Protein AF-A0A812JD32-F1 (afdb_monomer)

Structure (mmCIF, N/CA/C/O backbone):
data_AF-A0A812JD32-F1
#
_entry.id   AF-A0A812JD32-F1
#
loop_
_atom_site.group_PDB
_atom_site.id
_atom_site.type_symbol
_atom_site.label_atom_id
_atom_site.label_alt_id
_atom_site.label_comp_id
_atom_site.label_asym_id
_atom_site.label_entity_id
_atom_site.label_seq_id
_atom_site.pdbx_PDB_ins_code
_atom_site.Cartn_x
_atom_site.Cartn_y
_atom_site.Cartn_z
_atom_site.occupancy
_atom_site.B_iso_or_equiv
_atom_site.auth_seq_id
_atom_site.auth_comp_id
_atom_site.auth_asym_id
_atom_site.auth_atom_id
_atom_site.pdbx_PDB_model_num
ATOM 1 N N . MET A 1 1 ? -1.113 -62.303 -0.355 1.00 45.09 1 MET A N 1
ATOM 2 C CA . MET A 1 1 ? -0.581 -61.699 -1.594 1.00 45.09 1 MET A CA 1
ATOM 3 C C . MET A 1 1 ? 0.915 -61.955 -1.617 1.00 45.09 1 MET A C 1
ATOM 5 O O . MET A 1 1 ? 1.569 -61.686 -0.620 1.00 45.09 1 MET A O 1
ATOM 9 N N . LYS A 1 2 ? 1.400 -62.611 -2.673 1.00 38.44 2 LYS A N 1
ATOM 10 C CA . LYS A 1 2 ? 2.796 -63.030 -2.861 1.00 38.44 2 LYS A CA 1
ATOM 11 C C . LYS A 1 2 ? 3.557 -61.866 -3.503 1.00 38.44 2 LYS A C 1
ATOM 13 O O . LYS A 1 2 ? 3.013 -61.242 -4.405 1.00 38.44 2 LYS A O 1
ATOM 18 N N . ILE A 1 3 ? 4.746 -61.556 -2.997 1.00 60.44 3 ILE A N 1
ATOM 19 C CA . ILE A 1 3 ? 5.607 -60.470 -3.483 1.00 60.44 3 ILE A CA 1
ATOM 20 C C . ILE A 1 3 ? 6.798 -61.129 -4.177 1.00 60.44 3 ILE A C 1
ATOM 22 O O . ILE A 1 3 ? 7.535 -61.881 -3.539 1.00 60.44 3 ILE A O 1
ATOM 26 N N . ASP A 1 4 ? 6.922 -60.905 -5.482 1.00 68.31 4 ASP A N 1
ATOM 27 C CA . ASP A 1 4 ? 7.971 -61.479 -6.324 1.00 68.31 4 ASP A CA 1
ATOM 28 C C . ASP A 1 4 ? 9.334 -60.797 -6.085 1.00 68.31 4 ASP A C 1
ATOM 30 O O . ASP A 1 4 ? 9.389 -59.575 -5.912 1.00 68.31 4 ASP A O 1
ATOM 34 N N . PRO A 1 5 ? 10.453 -61.548 -6.092 1.00 65.50 5 PRO A N 1
ATOM 35 C CA . PRO A 1 5 ? 11.787 -60.982 -5.946 1.00 65.50 5 PRO A CA 1
ATOM 36 C C . PRO A 1 5 ? 12.319 -60.418 -7.274 1.00 65.50 5 PRO A C 1
ATOM 38 O O . PRO A 1 5 ? 12.155 -61.004 -8.344 1.00 65.50 5 PRO A O 1
ATOM 41 N N . LEU A 1 6 ? 13.013 -59.280 -7.182 1.00 59.91 6 LEU A N 1
ATOM 42 C CA . LEU A 1 6 ? 13.712 -58.598 -8.275 1.00 59.91 6 LEU A CA 1
ATOM 43 C C . LEU A 1 6 ? 14.675 -59.547 -9.010 1.00 59.91 6 LEU A C 1
ATOM 45 O O . LEU A 1 6 ? 15.732 -59.917 -8.498 1.00 59.91 6 LEU A O 1
ATOM 49 N N . SER A 1 7 ? 14.307 -59.915 -10.237 1.00 50.97 7 SER A N 1
ATOM 50 C CA . SER A 1 7 ? 15.071 -60.802 -11.111 1.00 50.97 7 SER A CA 1
ATOM 51 C C . SER A 1 7 ? 15.941 -60.018 -12.102 1.00 50.97 7 SER A C 1
ATOM 53 O O . SER A 1 7 ? 15.446 -59.475 -13.084 1.00 50.97 7 SER A O 1
ATOM 55 N N . GLY A 1 8 ? 17.257 -60.066 -11.872 1.00 53.22 8 GLY A N 1
ATOM 56 C CA . GLY A 1 8 ? 18.257 -60.364 -12.904 1.00 53.22 8 GLY A CA 1
ATOM 57 C C . GLY A 1 8 ? 18.657 -59.262 -13.890 1.00 53.22 8 GLY A C 1
ATOM 58 O O . GLY A 1 8 ? 18.165 -59.210 -15.015 1.00 53.22 8 GLY A O 1
ATOM 59 N N . LEU A 1 9 ? 19.699 -58.498 -13.546 1.00 50.41 9 LEU A N 1
ATOM 60 C CA . LEU A 1 9 ? 20.530 -57.787 -14.524 1.00 50.41 9 LEU A CA 1
ATOM 61 C C . LEU A 1 9 ? 21.349 -58.814 -15.325 1.00 50.41 9 LEU A C 1
ATOM 63 O O . LEU A 1 9 ? 22.367 -59.324 -14.857 1.00 50.41 9 LEU A O 1
ATOM 67 N N . ARG A 1 10 ? 20.908 -59.138 -16.545 1.00 48.22 10 ARG A N 1
ATOM 68 C CA . ARG A 1 10 ? 21.721 -59.886 -17.514 1.00 48.22 10 ARG A CA 1
ATOM 69 C C . ARG A 1 10 ? 22.755 -58.953 -18.142 1.00 48.22 10 ARG A C 1
ATOM 71 O O . ARG A 1 10 ? 22.430 -58.146 -19.008 1.00 48.22 10 ARG A O 1
ATOM 78 N N . ALA A 1 11 ? 24.010 -59.110 -17.733 1.00 55.03 11 ALA A N 1
ATOM 79 C CA . ALA A 1 11 ? 25.159 -58.559 -18.435 1.00 55.03 11 ALA A CA 1
ATOM 80 C C . ALA A 1 11 ? 25.320 -59.266 -19.793 1.00 55.03 11 ALA A C 1
ATOM 82 O O . ALA A 1 11 ? 25.553 -60.473 -19.849 1.00 55.03 11 ALA A O 1
ATOM 83 N N . GLN A 1 12 ? 25.188 -58.520 -20.890 1.00 59.81 12 GLN A N 1
ATOM 84 C CA . GLN A 1 12 ? 25.577 -59.000 -22.212 1.00 59.81 12 GLN A CA 1
ATOM 85 C C . GLN A 1 12 ? 27.062 -58.714 -22.436 1.00 59.81 12 GLN A C 1
ATOM 87 O O . GLN A 1 12 ? 27.524 -57.575 -22.398 1.00 59.81 12 GLN A O 1
ATOM 92 N N . THR A 1 13 ? 27.815 -59.782 -22.663 1.00 56.25 13 THR A N 1
ATOM 93 C CA . THR A 1 13 ? 29.226 -59.766 -23.038 1.00 56.25 13 THR A CA 1
ATOM 94 C C . THR A 1 13 ? 29.391 -59.224 -24.458 1.00 56.25 13 THR A C 1
ATOM 96 O O . THR A 1 13 ? 29.105 -59.932 -25.426 1.00 56.25 13 THR A O 1
ATOM 99 N N . VAL A 1 14 ? 29.900 -58.000 -24.604 1.00 58.62 14 VAL A N 1
ATOM 100 C CA . VAL A 1 14 ? 30.394 -57.497 -25.894 1.00 58.62 14 VAL A CA 1
ATOM 101 C C . VAL A 1 14 ? 31.904 -57.719 -25.962 1.00 58.62 14 VAL A C 1
ATOM 103 O O . VAL A 1 14 ? 32.656 -57.376 -25.050 1.00 58.62 14 VAL A O 1
ATOM 106 N N . ARG A 1 15 ? 32.322 -58.379 -27.043 1.00 59.03 15 ARG A N 1
ATOM 107 C CA . ARG A 1 15 ? 33.684 -58.853 -27.306 1.00 59.03 15 ARG A CA 1
ATOM 108 C C . ARG A 1 15 ? 34.696 -57.703 -27.310 1.00 59.03 15 ARG A C 1
ATOM 110 O O . ARG A 1 15 ? 34.482 -56.664 -27.927 1.00 59.03 15 ARG A O 1
ATOM 117 N N . ARG A 1 16 ? 35.833 -57.940 -26.657 1.00 49.47 16 ARG A N 1
ATOM 118 C CA . ARG A 1 16 ? 37.012 -57.067 -26.636 1.00 49.47 16 ARG A CA 1
ATOM 119 C C . ARG A 1 16 ? 37.642 -57.031 -28.035 1.00 49.47 16 ARG A C 1
ATOM 121 O O . ARG A 1 16 ? 38.170 -58.042 -28.483 1.00 49.47 16 ARG A O 1
ATOM 128 N N . LYS A 1 17 ? 37.592 -55.878 -28.710 1.00 51.25 17 LYS A N 1
ATOM 129 C CA . LYS A 1 17 ? 38.394 -55.604 -29.912 1.00 51.25 17 LYS A CA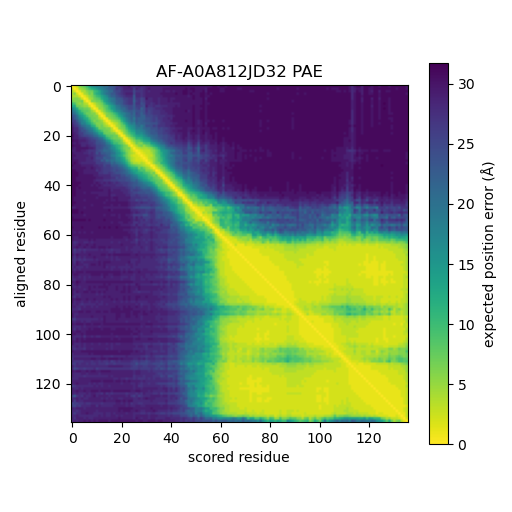 1
ATOM 130 C C . LYS A 1 17 ? 39.814 -55.247 -29.470 1.00 51.25 17 LYS A C 1
ATOM 132 O O . LYS A 1 17 ? 40.000 -54.378 -28.619 1.00 51.25 17 LYS A O 1
ATOM 137 N N . GLU A 1 18 ? 40.783 -55.977 -30.002 1.00 45.78 18 GLU A N 1
ATOM 138 C CA . GLU A 1 18 ? 42.211 -55.808 -29.746 1.00 45.78 18 GLU A CA 1
ATOM 139 C C . GLU A 1 18 ? 42.668 -54.384 -30.087 1.00 45.78 18 GLU A C 1
ATOM 141 O O . GLU A 1 18 ? 42.324 -53.830 -31.132 1.00 45.78 18 GLU A O 1
ATOM 146 N N . ARG A 1 19 ? 43.443 -53.782 -29.177 1.00 44.19 19 ARG A N 1
ATOM 147 C CA . ARG A 1 19 ? 44.207 -52.564 -29.451 1.00 44.19 19 ARG A CA 1
ATOM 148 C C . ARG A 1 19 ? 45.488 -52.978 -30.159 1.00 44.19 19 ARG A C 1
ATOM 150 O O . ARG A 1 19 ? 46.416 -53.450 -29.508 1.00 44.19 19 ARG A O 1
ATOM 157 N N . SER A 1 20 ? 45.543 -52.767 -31.467 1.00 45.62 20 SER A N 1
ATOM 158 C CA . SER A 1 20 ? 46.808 -52.647 -32.182 1.00 45.62 20 SER A CA 1
ATOM 159 C C . SER A 1 20 ? 47.346 -51.223 -32.023 1.00 45.62 20 SER A C 1
ATOM 161 O O . SER A 1 20 ? 46.612 -50.241 -32.119 1.00 45.62 20 SER A O 1
ATOM 163 N N . SER A 1 21 ? 48.640 -51.152 -31.738 1.00 47.09 21 SER A N 1
ATOM 164 C CA . SER A 1 21 ? 49.487 -49.972 -31.585 1.00 47.09 21 SER A CA 1
ATOM 165 C C . SER A 1 21 ? 49.305 -48.906 -32.671 1.00 47.09 21 SER A C 1
ATOM 167 O O . SER A 1 21 ? 49.273 -49.235 -33.854 1.00 47.09 21 SER A O 1
ATOM 169 N N . GLY A 1 22 ? 49.313 -47.629 -32.279 1.00 47.41 22 GLY A N 1
ATOM 170 C CA . GLY A 1 22 ? 49.412 -46.512 -33.223 1.00 47.41 22 GLY A CA 1
ATOM 171 C C . GLY A 1 22 ? 48.955 -45.189 -32.621 1.00 47.41 22 GLY A C 1
ATOM 172 O O . GLY A 1 22 ? 47.893 -44.681 -32.968 1.00 47.41 22 GLY A O 1
ATOM 173 N N . GLY A 1 23 ? 49.729 -44.641 -31.683 1.00 55.59 23 GLY A N 1
ATOM 174 C CA . GLY A 1 23 ? 49.540 -43.262 -31.235 1.00 55.59 23 GLY A CA 1
ATOM 175 C C . GLY A 1 23 ? 49.859 -42.287 -32.371 1.00 55.59 23 GLY A C 1
ATOM 176 O O . GLY A 1 23 ? 50.884 -42.436 -33.028 1.00 55.59 23 GLY A O 1
ATOM 177 N N . GLY A 1 24 ? 48.983 -41.300 -32.592 1.00 57.50 24 GLY A N 1
ATOM 178 C CA . GLY A 1 24 ? 49.313 -40.096 -33.368 1.00 57.50 24 GLY A CA 1
ATOM 179 C C . GLY A 1 24 ? 48.354 -39.659 -34.484 1.00 57.50 24 GLY A C 1
ATOM 180 O O . GLY A 1 24 ? 48.508 -38.539 -34.950 1.00 57.50 24 GLY A O 1
ATOM 181 N N . SER A 1 25 ? 47.358 -40.457 -34.903 1.00 62.06 25 SER A N 1
ATOM 182 C CA . SER A 1 25 ? 46.502 -40.087 -36.062 1.00 62.06 25 SER A CA 1
ATOM 183 C C . SER A 1 25 ? 45.093 -39.591 -35.708 1.00 62.06 25 SER A C 1
ATOM 185 O O . SER A 1 25 ? 44.555 -38.738 -36.403 1.00 62.06 25 SER A O 1
ATOM 187 N N . ALA A 1 26 ? 44.490 -40.052 -34.606 1.00 61.22 26 ALA A N 1
ATOM 188 C CA . ALA A 1 26 ? 43.084 -39.738 -34.301 1.00 61.22 26 ALA A CA 1
ATOM 189 C C . ALA A 1 26 ? 42.840 -38.271 -33.881 1.00 61.22 26 ALA A C 1
ATOM 191 O O . ALA A 1 26 ? 41.748 -37.745 -34.070 1.00 61.22 26 ALA A O 1
ATOM 192 N N . PHE A 1 27 ? 43.856 -37.591 -33.337 1.00 56.75 27 PHE A N 1
ATOM 193 C CA . PHE A 1 27 ? 43.772 -36.162 -33.004 1.00 56.75 27 PHE A CA 1
ATOM 194 C C . PHE A 1 27 ? 43.980 -35.269 -34.241 1.00 56.75 27 PHE A C 1
ATOM 196 O O . PHE A 1 27 ? 43.361 -34.215 -34.354 1.00 56.75 27 PHE A O 1
ATOM 203 N N . ALA A 1 28 ? 44.801 -35.713 -35.201 1.00 63.31 28 ALA A N 1
ATOM 204 C CA . ALA A 1 28 ? 45.040 -34.989 -36.447 1.00 63.31 28 ALA A CA 1
ATOM 205 C C . ALA A 1 28 ? 43.805 -35.004 -37.365 1.00 63.31 28 ALA A C 1
ATOM 207 O O . ALA A 1 28 ? 43.489 -33.978 -37.963 1.00 63.31 28 ALA A O 1
ATOM 208 N N . ASP A 1 29 ? 43.061 -36.114 -37.411 1.00 61.47 29 ASP A N 1
ATOM 209 C CA . ASP A 1 29 ? 41.807 -36.207 -38.174 1.00 61.47 29 ASP A CA 1
ATOM 210 C C . ASP A 1 29 ? 40.679 -35.356 -37.567 1.00 61.47 29 ASP A C 1
ATOM 212 O O . ASP A 1 29 ? 39.908 -34.738 -38.302 1.00 61.47 29 ASP A O 1
ATOM 216 N N . ALA A 1 30 ? 40.630 -35.221 -36.236 1.00 61.25 30 ALA A N 1
ATOM 217 C CA . ALA A 1 30 ? 39.697 -34.310 -35.566 1.00 61.25 30 ALA A CA 1
ATOM 218 C C . ALA A 1 30 ? 40.030 -32.825 -35.818 1.00 61.25 30 ALA A C 1
ATOM 220 O O . ALA A 1 30 ? 39.128 -31.991 -35.850 1.00 61.25 30 ALA A O 1
ATOM 221 N N . LEU A 1 31 ? 41.308 -32.493 -36.046 1.00 58.31 31 LEU A N 1
ATOM 222 C CA . LEU A 1 31 ? 41.743 -31.135 -36.387 1.00 58.31 31 LEU A CA 1
ATOM 223 C C . LEU A 1 31 ? 41.555 -30.820 -37.884 1.00 58.31 31 LEU A C 1
ATOM 225 O O . LEU A 1 31 ? 41.270 -29.679 -38.244 1.00 58.31 31 LEU A O 1
ATOM 229 N N . LYS A 1 32 ? 41.649 -31.830 -38.763 1.00 54.91 32 LYS A N 1
ATOM 230 C CA . LYS A 1 32 ? 41.416 -31.692 -40.213 1.00 54.91 32 LYS A CA 1
ATOM 231 C C . LYS A 1 32 ? 39.938 -31.565 -40.594 1.00 54.91 32 LYS A C 1
ATOM 233 O O . LYS A 1 32 ? 39.647 -30.990 -41.636 1.00 54.91 32 LYS A O 1
ATOM 238 N N . GLY A 1 33 ? 39.016 -32.024 -39.744 1.00 46.91 33 GLY A N 1
ATOM 239 C CA . GLY A 1 33 ? 37.572 -31.806 -39.914 1.00 46.91 33 GLY A CA 1
ATOM 240 C C . GLY A 1 33 ? 37.090 -30.378 -39.607 1.00 46.91 33 GLY A C 1
ATOM 241 O O . GLY A 1 33 ? 35.920 -30.081 -39.825 1.00 46.91 33 GLY A O 1
ATOM 242 N N . GLY A 1 34 ? 37.967 -29.497 -39.107 1.00 49.34 34 GLY A N 1
ATOM 243 C CA . GLY A 1 34 ? 37.639 -28.119 -38.711 1.00 49.34 34 GLY A CA 1
ATOM 244 C C . GLY A 1 34 ? 38.285 -27.020 -39.561 1.00 49.34 34 GLY A C 1
ATOM 245 O O . GLY A 1 34 ? 38.239 -25.856 -39.171 1.00 49.34 34 GLY A O 1
ATOM 246 N N . ALA A 1 35 ? 38.909 -27.359 -40.692 1.00 50.62 35 ALA A N 1
ATOM 247 C CA . ALA A 1 35 ? 39.670 -26.408 -41.506 1.00 50.62 35 ALA A CA 1
ATOM 248 C C . ALA A 1 35 ? 39.284 -26.441 -42.993 1.00 50.62 35 ALA A C 1
ATOM 250 O O . ALA A 1 35 ? 40.138 -26.338 -43.869 1.00 50.62 35 ALA A O 1
ATOM 251 N N . GLU A 1 36 ? 37.989 -26.530 -43.288 1.00 41.72 36 GLU A N 1
ATOM 252 C CA . GLU A 1 36 ? 37.468 -26.042 -44.563 1.00 41.72 36 GLU A CA 1
ATOM 253 C C . GLU A 1 36 ? 37.108 -24.568 -44.362 1.00 41.72 36 GLU A C 1
ATOM 255 O O . GLU A 1 36 ? 36.138 -24.216 -43.690 1.00 41.72 36 GLU A O 1
ATOM 260 N N . ARG A 1 37 ? 37.962 -23.700 -44.914 1.00 51.66 37 ARG A N 1
ATOM 261 C CA . ARG A 1 37 ? 37.690 -22.285 -45.177 1.00 51.66 37 ARG A CA 1
ATOM 262 C C . ARG A 1 37 ? 36.410 -22.183 -46.010 1.00 51.66 37 ARG A C 1
ATOM 264 O O . ARG A 1 37 ? 36.460 -22.067 -47.230 1.00 51.66 37 ARG A O 1
ATOM 271 N N . ALA A 1 38 ? 35.264 -22.180 -45.342 1.00 42.56 38 ALA A N 1
ATOM 272 C CA . ALA A 1 38 ? 34.057 -21.608 -45.894 1.00 42.56 38 ALA A CA 1
ATOM 273 C C . ALA A 1 38 ? 34.281 -20.096 -45.938 1.00 42.56 38 ALA A C 1
ATOM 275 O O . ALA A 1 38 ? 34.399 -19.431 -44.910 1.00 42.56 38 ALA A O 1
ATOM 276 N N . SER A 1 39 ? 34.464 -19.611 -47.163 1.00 42.50 39 SER A N 1
ATOM 277 C CA . SER A 1 39 ? 34.321 -18.230 -47.609 1.00 42.50 39 SER A CA 1
ATOM 278 C C . SER A 1 39 ? 33.733 -17.292 -46.556 1.00 42.50 39 SER A C 1
ATOM 280 O O . SER A 1 39 ? 32.585 -17.464 -46.145 1.00 42.50 39 SER A O 1
ATOM 282 N N . HIS A 1 40 ? 34.482 -16.245 -46.207 1.00 43.69 40 HIS A N 1
ATOM 283 C CA . HIS A 1 40 ? 33.896 -15.020 -45.682 1.00 43.69 40 HIS A CA 1
ATOM 284 C C . HIS A 1 40 ? 32.884 -14.502 -46.709 1.00 43.69 40 HIS A C 1
ATOM 286 O O . HIS A 1 40 ? 33.210 -13.721 -47.599 1.00 43.69 40 HIS A O 1
ATOM 292 N N . THR A 1 41 ? 31.640 -14.955 -46.603 1.00 42.94 41 THR A N 1
ATOM 293 C CA . THR A 1 41 ? 30.510 -14.180 -47.074 1.00 42.94 41 THR A CA 1
ATOM 294 C C . THR A 1 41 ? 30.530 -12.918 -46.232 1.00 42.94 41 THR A C 1
ATOM 296 O O . THR A 1 41 ? 30.376 -12.987 -45.011 1.00 42.94 41 THR A O 1
ATOM 299 N N . ALA A 1 42 ? 30.754 -11.775 -46.874 1.00 52.16 42 ALA A N 1
ATOM 300 C CA . ALA A 1 42 ? 30.344 -10.482 -46.354 1.00 52.16 42 ALA A CA 1
ATOM 301 C C . ALA A 1 42 ? 28.812 -10.512 -46.193 1.00 52.16 42 ALA A C 1
ATOM 303 O O . ALA A 1 42 ? 28.062 -10.031 -47.035 1.00 52.16 42 ALA A O 1
ATOM 304 N N . GLY A 1 43 ? 28.348 -11.206 -45.154 1.00 48.47 43 GLY A N 1
ATOM 305 C CA . GLY A 1 43 ? 26.974 -11.203 -44.694 1.00 48.47 43 GLY A CA 1
ATOM 306 C C . GLY A 1 43 ? 26.770 -9.915 -43.920 1.00 48.47 43 GLY A C 1
ATOM 307 O O . GLY A 1 43 ? 27.578 -9.587 -43.055 1.00 48.47 43 GLY A O 1
ATOM 308 N N . ALA A 1 44 ? 25.738 -9.179 -44.320 1.00 58.56 44 ALA A N 1
ATOM 309 C CA . ALA A 1 44 ? 25.322 -7.868 -43.840 1.00 58.56 44 ALA A CA 1
ATOM 310 C C . ALA A 1 44 ? 25.712 -7.536 -42.381 1.00 58.56 44 ALA A C 1
ATOM 312 O O . ALA A 1 44 ? 25.560 -8.380 -41.492 1.00 58.56 44 ALA A O 1
ATOM 313 N N . PRO A 1 45 ? 26.138 -6.291 -42.092 1.00 51.19 45 PRO A N 1
ATOM 314 C CA . PRO A 1 45 ? 26.356 -5.874 -40.720 1.00 51.19 45 PRO A CA 1
ATOM 315 C C . PRO A 1 45 ? 25.030 -5.943 -39.948 1.00 51.19 45 PRO A C 1
ATOM 317 O O . PRO A 1 45 ? 24.095 -5.198 -40.211 1.00 51.19 45 PRO A O 1
ATOM 320 N N . GLY A 1 46 ? 24.986 -6.851 -38.975 1.00 56.34 46 GLY A N 1
ATOM 321 C CA . GLY A 1 46 ? 24.510 -6.534 -37.635 1.00 56.34 46 GLY A CA 1
ATOM 322 C C . GLY A 1 46 ? 23.009 -6.350 -37.439 1.00 56.34 46 GLY A C 1
ATOM 323 O O . GLY A 1 46 ? 22.589 -5.280 -37.027 1.00 56.34 46 GLY A O 1
ATOM 324 N N . VAL A 1 47 ? 22.226 -7.424 -37.541 1.00 58.69 47 VAL A N 1
ATOM 325 C CA . VAL A 1 47 ? 20.991 -7.524 -36.732 1.00 58.69 47 VAL A CA 1
ATOM 326 C C . VAL A 1 47 ? 21.323 -7.840 -35.264 1.00 58.69 47 VAL A C 1
ATOM 328 O O . VAL A 1 47 ? 20.774 -7.217 -34.366 1.00 58.69 47 VAL A O 1
ATOM 331 N N . GLY A 1 48 ? 22.333 -8.680 -34.996 1.00 57.25 48 GLY A N 1
ATOM 332 C CA . GLY A 1 48 ? 22.780 -8.971 -33.621 1.00 57.25 48 GLY A CA 1
ATOM 333 C C . GLY A 1 48 ? 23.502 -7.814 -32.910 1.00 57.25 48 GLY A C 1
ATOM 334 O O . GLY A 1 48 ? 23.477 -7.738 -31.689 1.00 57.25 48 GLY A O 1
ATOM 335 N N . ALA A 1 49 ? 24.120 -6.888 -33.655 1.00 59.31 49 ALA A N 1
ATOM 336 C CA . ALA A 1 49 ? 24.730 -5.678 -33.085 1.00 59.31 49 ALA A CA 1
ATOM 337 C C . ALA A 1 49 ? 23.693 -4.583 -32.762 1.00 59.31 49 ALA A C 1
ATOM 339 O O . ALA A 1 49 ? 23.960 -3.699 -31.953 1.00 59.31 49 ALA A O 1
ATOM 340 N N . LEU A 1 50 ? 22.512 -4.638 -33.387 1.00 59.62 50 LEU A N 1
ATOM 341 C CA . LEU A 1 50 ? 21.382 -3.772 -33.050 1.00 59.62 50 LEU A CA 1
ATOM 342 C C . LEU A 1 50 ? 20.639 -4.293 -31.816 1.00 59.62 50 LEU A C 1
ATOM 344 O O . LEU A 1 50 ? 20.293 -3.489 -30.957 1.00 59.62 50 LEU A O 1
ATOM 348 N N . ASP A 1 51 ? 20.480 -5.613 -31.668 1.00 61.03 51 ASP A N 1
ATOM 349 C CA . ASP A 1 51 ? 19.904 -6.220 -30.455 1.00 61.03 51 ASP A CA 1
ATOM 350 C C . ASP A 1 51 ? 20.710 -5.870 -29.194 1.00 61.03 51 ASP A C 1
ATOM 352 O O . ASP A 1 51 ? 20.140 -5.540 -28.154 1.00 61.03 51 ASP A O 1
ATOM 356 N N . THR A 1 52 ? 22.045 -5.854 -29.270 1.00 66.00 52 THR A N 1
ATOM 357 C CA . THR A 1 52 ? 22.887 -5.472 -28.124 1.00 66.00 52 THR A CA 1
ATOM 358 C C . THR A 1 52 ? 22.778 -3.985 -27.772 1.00 66.00 52 THR A C 1
ATOM 360 O O . THR A 1 52 ? 22.832 -3.638 -26.591 1.00 66.00 52 THR A O 1
ATOM 363 N N . LEU A 1 53 ? 22.561 -3.102 -28.754 1.00 60.25 53 LEU A N 1
ATOM 364 C CA . LEU A 1 53 ? 22.296 -1.679 -28.509 1.00 60.25 53 LEU A CA 1
ATOM 365 C C . LEU A 1 53 ? 20.871 -1.422 -27.999 1.00 60.25 53 LEU A C 1
ATOM 367 O O . LEU A 1 53 ? 20.690 -0.565 -27.1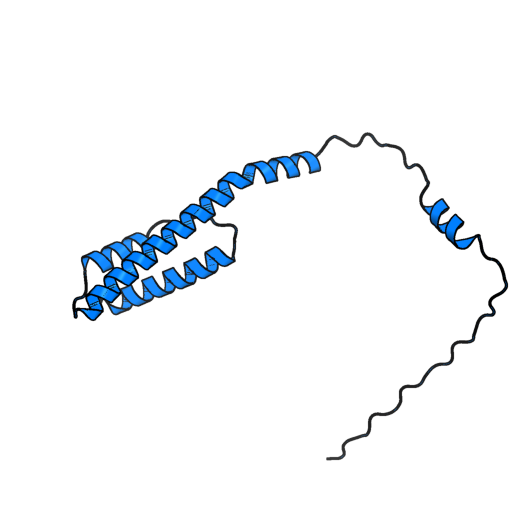34 1.00 60.25 53 LEU A O 1
ATOM 371 N N . LEU A 1 54 ? 19.874 -2.177 -28.466 1.00 60.97 54 LEU A N 1
ATOM 372 C CA . LEU A 1 54 ? 18.497 -2.081 -27.978 1.00 60.97 54 LEU A CA 1
ATOM 373 C C . LEU A 1 54 ? 18.389 -2.565 -26.525 1.00 60.97 54 LEU A C 1
ATOM 375 O O . LEU A 1 54 ? 17.759 -1.908 -25.698 1.00 60.97 54 LEU A O 1
ATOM 379 N N . THR A 1 55 ? 19.102 -3.642 -26.182 1.00 60.81 55 THR A N 1
ATOM 380 C CA . THR A 1 55 ? 19.205 -4.143 -24.800 1.00 60.81 55 THR A CA 1
ATOM 381 C C . THR A 1 55 ? 19.831 -3.095 -23.866 1.00 60.81 55 THR A C 1
ATOM 383 O O . THR A 1 55 ? 19.416 -2.951 -22.717 1.00 60.81 55 THR A O 1
ATOM 386 N N . LEU A 1 56 ? 20.798 -2.306 -24.354 1.00 60.53 56 LEU A N 1
ATOM 387 C CA . LEU A 1 56 ? 21.413 -1.222 -23.579 1.00 60.53 56 LEU A CA 1
ATOM 388 C C . LEU A 1 56 ? 20.463 -0.021 -23.384 1.00 60.53 56 LEU A C 1
ATOM 390 O O . LEU A 1 56 ? 20.511 0.632 -22.342 1.00 60.53 56 LEU A O 1
ATOM 394 N N . GLN A 1 57 ? 19.586 0.266 -24.353 1.00 60.34 57 GLN A N 1
ATOM 395 C CA . GLN A 1 57 ? 18.620 1.373 -24.276 1.00 60.34 57 GLN A CA 1
ATOM 396 C C . GLN A 1 57 ? 17.420 1.092 -23.357 1.00 60.34 57 GLN A C 1
ATOM 398 O O . GLN A 1 57 ? 16.808 2.041 -22.870 1.00 60.34 57 GLN A O 1
ATOM 403 N N . GLN A 1 58 ? 17.102 -0.174 -23.076 1.00 59.72 58 GLN A N 1
ATOM 404 C CA . GLN A 1 58 ? 16.012 -0.554 -22.162 1.00 59.72 58 GLN A CA 1
ATOM 405 C C . GLN A 1 58 ? 16.405 -0.534 -20.673 1.00 59.72 58 GLN A C 1
ATOM 407 O O . GLN A 1 58 ? 15.544 -0.432 -19.800 1.00 59.72 58 GLN A O 1
ATOM 412 N N . ALA A 1 59 ? 17.702 -0.563 -20.357 1.00 60.12 59 ALA A N 1
ATOM 413 C CA . ALA A 1 59 ? 18.204 -0.540 -18.981 1.00 60.12 59 ALA A CA 1
ATOM 414 C C . ALA A 1 59 ? 17.703 0.638 -18.104 1.00 60.12 59 ALA A C 1
ATOM 416 O O . ALA A 1 59 ? 17.334 0.393 -16.950 1.00 60.12 59 ALA A O 1
ATOM 417 N N . PRO A 1 60 ? 17.663 1.906 -18.570 1.00 61.59 60 PRO A N 1
ATOM 418 C CA . PRO A 1 60 ? 17.162 3.009 -17.747 1.00 61.59 60 PRO A CA 1
ATOM 419 C C . PRO A 1 60 ? 15.665 2.895 -17.419 1.00 61.59 60 PRO A C 1
ATOM 421 O O . PRO A 1 60 ? 15.263 3.293 -16.324 1.00 61.59 60 PRO A O 1
ATOM 424 N N . ASP A 1 61 ? 14.853 2.330 -18.315 1.00 69.62 61 ASP A N 1
ATOM 425 C CA . ASP A 1 61 ? 13.407 2.194 -18.098 1.00 69.62 61 ASP A CA 1
ATOM 426 C C . ASP A 1 61 ? 13.091 1.066 -17.104 1.00 69.62 61 ASP A C 1
ATOM 428 O O . ASP A 1 61 ? 12.337 1.265 -16.149 1.00 69.62 61 ASP A O 1
ATOM 432 N N . ALA A 1 62 ? 13.794 -0.066 -17.211 1.00 72.00 62 ALA A N 1
ATOM 433 C CA . ALA A 1 62 ? 13.689 -1.166 -16.251 1.00 72.00 62 ALA A CA 1
ATOM 434 C C . ALA A 1 62 ? 14.064 -0.732 -14.815 1.00 72.00 62 ALA A C 1
ATOM 436 O O . ALA A 1 62 ? 13.393 -1.081 -13.836 1.00 72.00 62 ALA A O 1
ATOM 437 N N . LEU A 1 63 ? 15.113 0.090 -14.664 1.00 81.19 63 LEU A N 1
ATOM 438 C CA . LEU A 1 63 ? 15.495 0.662 -13.367 1.00 81.19 63 LEU A CA 1
ATOM 439 C C . LEU A 1 63 ? 14.438 1.637 -12.829 1.00 81.19 63 LEU A C 1
ATOM 441 O O . LEU A 1 63 ? 14.162 1.644 -11.624 1.00 81.19 63 LEU A O 1
ATOM 445 N N . ALA A 1 64 ? 13.822 2.435 -13.705 1.00 86.06 64 ALA A N 1
ATOM 446 C CA . ALA A 1 64 ? 12.749 3.348 -13.331 1.00 86.06 64 ALA A CA 1
ATOM 447 C C . ALA A 1 64 ? 11.486 2.593 -12.879 1.00 86.06 64 ALA A C 1
ATOM 449 O O . ALA A 1 64 ? 10.889 2.970 -11.867 1.00 86.06 64 ALA A O 1
ATOM 450 N N . GLY A 1 65 ? 11.108 1.513 -13.570 1.00 89.94 65 GLY A N 1
ATOM 451 C CA . GLY A 1 65 ? 9.998 0.631 -13.192 1.00 89.94 65 GLY A CA 1
ATOM 452 C C . GLY A 1 65 ? 10.194 0.031 -11.801 1.00 89.94 65 GLY A C 1
ATOM 453 O O . GLY A 1 65 ? 9.351 0.198 -10.914 1.00 89.94 65 GLY A O 1
ATOM 454 N N . ARG A 1 66 ? 11.377 -0.542 -11.551 1.00 91.44 66 ARG A N 1
ATOM 455 C CA . ARG A 1 66 ? 11.762 -1.079 -10.237 1.00 91.44 66 ARG A CA 1
ATOM 456 C C . ARG A 1 66 ? 11.698 -0.034 -9.122 1.00 91.44 66 ARG A C 1
ATOM 458 O O . ARG A 1 66 ? 11.190 -0.322 -8.038 1.00 91.44 66 ARG A O 1
ATOM 465 N N . ALA A 1 67 ? 12.210 1.173 -9.365 1.00 92.44 67 ALA A N 1
ATOM 466 C CA . ALA A 1 67 ? 12.185 2.247 -8.375 1.00 92.44 67 ALA A CA 1
ATOM 467 C C . ALA A 1 67 ? 10.750 2.693 -8.043 1.00 92.44 67 ALA A C 1
ATOM 469 O O . ALA A 1 67 ? 10.430 2.897 -6.871 1.00 92.44 67 ALA A O 1
ATOM 470 N N . LYS A 1 68 ? 9.876 2.799 -9.055 1.00 94.06 68 LYS A N 1
ATOM 471 C CA . LYS A 1 68 ? 8.454 3.135 -8.876 1.00 94.06 68 LYS A CA 1
ATOM 472 C C . LYS A 1 68 ? 7.707 2.053 -8.096 1.00 94.06 68 LYS A C 1
ATOM 474 O O . LYS A 1 68 ? 6.952 2.384 -7.187 1.00 94.06 68 LYS A O 1
ATOM 479 N N . ALA A 1 69 ? 7.941 0.780 -8.411 1.00 94.94 69 ALA A N 1
ATOM 480 C CA . ALA A 1 69 ? 7.319 -0.341 -7.710 1.00 94.94 69 ALA A CA 1
ATOM 481 C C . ALA A 1 69 ? 7.754 -0.439 -6.252 1.00 94.94 69 ALA A C 1
ATOM 483 O O . ALA A 1 69 ? 6.906 -0.589 -5.376 1.00 94.94 69 ALA A O 1
ATOM 484 N N . ARG A 1 70 ? 9.053 -0.256 -5.977 1.00 95.00 70 ARG A N 1
ATOM 485 C CA . ARG A 1 70 ? 9.551 -0.183 -4.600 1.00 95.00 70 ARG A CA 1
ATOM 486 C C . ARG A 1 70 ? 8.871 0.943 -3.831 1.00 95.00 70 ARG A C 1
ATOM 488 O O . ARG A 1 70 ? 8.336 0.689 -2.761 1.00 95.00 70 ARG A O 1
ATOM 495 N N . LYS A 1 71 ? 8.846 2.154 -4.397 1.00 95.44 71 LYS A N 1
ATOM 496 C CA . LYS A 1 71 ? 8.216 3.311 -3.752 1.00 95.44 71 LYS A CA 1
ATOM 497 C C . LYS A 1 71 ? 6.739 3.051 -3.448 1.00 95.44 71 LYS A C 1
ATOM 499 O O . LYS A 1 71 ? 6.293 3.302 -2.340 1.00 95.44 71 LYS A O 1
ATOM 504 N N . ARG A 1 72 ? 5.994 2.497 -4.407 1.00 96.12 72 ARG A N 1
ATOM 505 C CA . ARG A 1 72 ? 4.588 2.121 -4.207 1.00 96.12 72 ARG A CA 1
ATOM 506 C C . ARG A 1 72 ? 4.421 1.110 -3.068 1.00 96.12 72 ARG A C 1
ATOM 508 O O . ARG A 1 72 ? 3.509 1.257 -2.262 1.00 96.12 72 ARG A O 1
ATOM 515 N N . GLY A 1 73 ? 5.281 0.093 -3.014 1.00 96.69 73 GLY A N 1
ATOM 516 C CA . GLY A 1 73 ? 5.279 -0.893 -1.935 1.00 96.69 73 GLY A CA 1
ATOM 517 C C . GLY A 1 73 ? 5.550 -0.257 -0.570 1.00 96.69 73 GLY A C 1
ATOM 518 O O . GLY A 1 73 ? 4.817 -0.528 0.376 1.00 96.69 73 GLY A O 1
ATOM 519 N N . GLU A 1 74 ? 6.548 0.626 -0.484 1.00 97.62 74 GLU A N 1
ATOM 520 C CA . GLU A 1 74 ? 6.865 1.402 0.725 1.00 97.62 74 GLU A CA 1
ATOM 521 C C . GLU A 1 74 ? 5.675 2.275 1.156 1.00 97.62 74 GLU A C 1
ATOM 523 O O . GLU A 1 74 ? 5.246 2.188 2.302 1.00 97.62 74 GLU A O 1
ATOM 528 N N . ASP A 1 75 ? 5.061 3.019 0.230 1.00 97.19 75 ASP A N 1
ATOM 529 C CA . ASP A 1 75 ? 3.902 3.876 0.513 1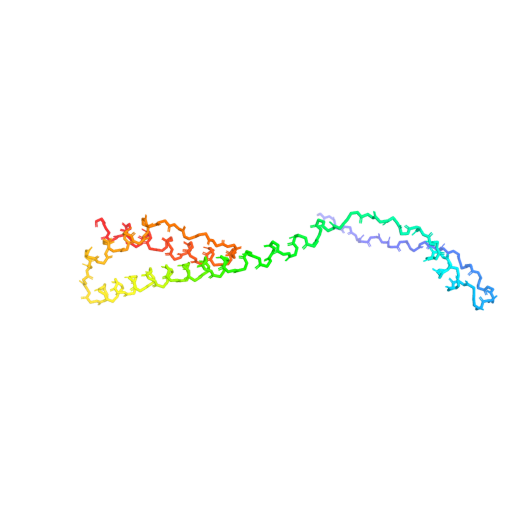.00 97.19 75 ASP A CA 1
ATOM 530 C C . ASP A 1 75 ? 2.701 3.067 1.060 1.00 97.19 75 ASP A C 1
ATOM 532 O O . ASP A 1 75 ? 2.009 3.504 1.985 1.00 97.19 75 ASP A O 1
ATOM 536 N N . LEU A 1 76 ? 2.445 1.872 0.508 1.00 97.44 76 LEU A N 1
ATOM 537 C CA . LEU A 1 76 ? 1.394 0.966 0.993 1.00 97.44 76 LEU A CA 1
ATOM 538 C C . LEU A 1 76 ? 1.709 0.414 2.389 1.00 97.44 76 LEU A C 1
ATOM 540 O O . LEU A 1 76 ? 0.823 0.382 3.247 1.00 97.44 76 LEU A O 1
ATOM 544 N N . LEU A 1 77 ? 2.949 -0.023 2.619 1.00 98.06 77 LEU A N 1
ATOM 545 C CA . LEU A 1 77 ? 3.394 -0.547 3.911 1.00 98.06 77 LEU A CA 1
ATOM 546 C C . LEU A 1 77 ? 3.334 0.526 5.003 1.00 98.06 77 LEU A C 1
ATOM 548 O O . LEU A 1 77 ? 2.823 0.255 6.087 1.00 98.06 77 LEU A O 1
ATOM 552 N N . ASP A 1 78 ? 3.751 1.753 4.697 1.00 97.62 78 ASP A N 1
ATOM 553 C CA . ASP A 1 78 ? 3.709 2.878 5.629 1.00 97.62 78 ASP A CA 1
ATOM 554 C C . ASP A 1 78 ? 2.276 3.214 6.068 1.00 97.62 78 ASP A C 1
ATOM 556 O O . ASP A 1 78 ? 2.017 3.455 7.253 1.00 97.62 78 ASP A O 1
ATOM 560 N N . GLU A 1 79 ? 1.309 3.226 5.144 1.00 96.75 79 GLU A N 1
ATOM 561 C CA . GLU A 1 79 ? -0.096 3.453 5.509 1.00 96.75 79 GLU A CA 1
ATOM 562 C C . GLU A 1 79 ? -0.691 2.275 6.293 1.00 96.75 79 GLU A C 1
ATOM 564 O O . GLU A 1 79 ? -1.461 2.502 7.232 1.00 96.75 79 GLU A O 1
ATOM 569 N N . LEU A 1 80 ? -0.307 1.033 5.978 1.00 97.00 80 LEU A N 1
ATOM 570 C CA . LEU A 1 80 ? -0.691 -0.141 6.768 1.00 97.00 80 LEU A CA 1
ATOM 571 C C . LEU A 1 80 ? -0.141 -0.073 8.197 1.00 97.00 80 LEU A C 1
ATOM 573 O O . LEU A 1 80 ? -0.874 -0.354 9.148 1.00 97.00 80 LEU A O 1
ATOM 577 N N . ASP A 1 81 ? 1.108 0.349 8.375 1.00 97.06 81 ASP A N 1
ATOM 578 C CA . ASP A 1 81 ? 1.717 0.493 9.695 1.00 97.06 81 ASP A CA 1
ATOM 579 C C . ASP A 1 81 ? 1.074 1.626 10.499 1.00 97.06 81 ASP A C 1
ATOM 581 O O . ASP A 1 81 ? 0.763 1.453 11.681 1.00 97.06 81 ASP A O 1
ATOM 585 N N . ARG A 1 82 ? 0.763 2.763 9.866 1.00 95.25 82 ARG A N 1
ATOM 586 C CA . ARG A 1 82 ? -0.012 3.842 10.508 1.00 95.25 82 ARG A CA 1
ATOM 587 C C . ARG A 1 82 ? -1.387 3.359 10.959 1.00 95.25 82 ARG A C 1
ATOM 589 O O . ARG A 1 82 ? -1.821 3.685 12.067 1.00 95.25 82 ARG A O 1
ATOM 596 N N . LEU A 1 83 ? -2.069 2.578 10.121 1.00 94.56 83 LEU A N 1
ATOM 597 C CA . LEU A 1 83 ? -3.364 1.990 10.451 1.00 94.56 83 LEU A CA 1
ATOM 598 C C . LEU A 1 83 ? -3.240 1.018 11.629 1.00 94.56 83 LEU A C 1
ATOM 600 O O . LEU A 1 83 ? -4.016 1.110 12.579 1.00 94.56 83 LEU A O 1
ATOM 604 N N . ARG A 1 84 ? -2.218 0.156 11.617 1.00 94.75 84 ARG A N 1
ATOM 605 C CA . ARG A 1 84 ? -1.905 -0.771 12.709 1.00 94.75 84 ARG A CA 1
ATOM 606 C C . ARG A 1 84 ? -1.655 -0.041 14.026 1.00 94.75 84 ARG A C 1
ATOM 608 O O . ARG A 1 84 ? -2.216 -0.436 15.044 1.00 94.75 84 ARG A O 1
ATOM 615 N N . VAL A 1 85 ? -0.852 1.022 14.026 1.00 96.06 85 VAL A N 1
ATOM 616 C CA . VAL A 1 85 ? -0.605 1.835 15.229 1.00 96.06 85 VAL A CA 1
ATOM 617 C C . VAL A 1 85 ? -1.910 2.439 15.751 1.00 96.06 85 VAL A C 1
ATOM 619 O O . VAL A 1 85 ? -2.171 2.373 16.951 1.00 96.06 85 VAL A O 1
ATOM 622 N N . GLY A 1 86 ? -2.764 2.964 14.867 1.00 93.75 86 GLY A N 1
ATOM 623 C CA . GLY A 1 86 ? -4.092 3.455 15.243 1.00 93.75 86 GLY A CA 1
ATOM 624 C C . GLY A 1 86 ? -4.947 2.377 15.914 1.00 93.75 86 GLY A C 1
ATOM 625 O O . GLY A 1 86 ? -5.501 2.613 16.991 1.00 93.75 86 GLY A O 1
ATOM 626 N N . LEU A 1 87 ? -4.991 1.178 15.327 1.00 93.19 87 LEU A N 1
ATOM 627 C CA . LEU A 1 87 ? -5.737 0.038 15.864 1.00 93.19 87 LEU A CA 1
ATOM 628 C C . LEU A 1 87 ? -5.238 -0.377 17.249 1.00 93.19 87 LEU A C 1
ATOM 630 O O . LEU A 1 87 ? -6.048 -0.626 18.138 1.00 93.19 87 LEU A O 1
ATOM 634 N N . LEU A 1 88 ? -3.920 -0.389 17.462 1.00 95.50 88 LEU A N 1
ATOM 635 C CA . LEU A 1 88 ? -3.328 -0.666 18.776 1.00 95.50 88 LEU A CA 1
ATOM 636 C C . LEU A 1 88 ? -3.715 0.385 19.826 1.00 95.50 88 LEU A C 1
ATOM 638 O O . LEU A 1 88 ? -3.797 0.071 21.009 1.00 95.50 88 LEU A O 1
ATOM 642 N N . MET A 1 89 ? -4.001 1.617 19.402 1.00 95.12 89 MET A N 1
ATOM 643 C CA . MET A 1 89 ? -4.534 2.683 20.256 1.00 95.12 89 MET A CA 1
ATOM 644 C C . MET A 1 89 ? -6.070 2.665 20.370 1.00 95.12 89 MET A C 1
ATOM 646 O O . MET A 1 89 ? -6.647 3.597 20.935 1.00 95.12 89 MET A O 1
ATOM 650 N N . GLY A 1 90 ? -6.739 1.649 19.813 1.00 94.38 90 GLY A N 1
ATOM 651 C CA . GLY A 1 90 ? -8.195 1.508 19.823 1.00 94.38 90 GLY A CA 1
ATOM 652 C C . GLY A 1 90 ? -8.931 2.458 18.873 1.00 94.38 90 GLY A C 1
ATOM 653 O O . GLY A 1 90 ? -10.096 2.766 19.110 1.00 94.38 90 GLY A O 1
ATOM 654 N N . ARG A 1 91 ? -8.272 2.971 17.824 1.00 92.94 91 ARG A N 1
ATOM 655 C CA . ARG A 1 91 ? -8.862 3.929 16.872 1.00 92.94 91 ARG A CA 1
ATOM 656 C C . ARG A 1 91 ? -8.685 3.472 15.426 1.00 92.94 91 ARG A C 1
ATOM 658 O O . ARG A 1 91 ? -7.587 3.123 15.009 1.00 92.94 91 ARG A O 1
ATOM 665 N N . VAL A 1 92 ? -9.738 3.581 14.621 1.00 89.94 92 VAL A N 1
ATOM 666 C CA . VAL A 1 92 ? -9.662 3.371 13.165 1.00 89.94 92 VAL A CA 1
ATOM 667 C C . VAL A 1 92 ? -9.611 4.726 12.464 1.00 89.94 92 VAL A C 1
ATOM 669 O O . VAL A 1 92 ? -10.492 5.566 12.641 1.00 89.94 92 VAL A O 1
ATOM 672 N N . SER A 1 93 ? -8.568 4.965 11.667 1.00 89.81 93 SER A N 1
ATOM 673 C CA . SER A 1 93 ? -8.411 6.222 10.930 1.00 89.81 93 SER A CA 1
ATOM 674 C C . SER A 1 93 ? -9.123 6.156 9.580 1.00 89.81 93 SER A C 1
ATOM 676 O O . SER A 1 93 ? -8.576 5.615 8.620 1.00 89.81 93 SER A O 1
ATOM 678 N N . LEU A 1 94 ? -10.306 6.772 9.467 1.00 91.69 94 LEU A N 1
ATOM 679 C CA . LEU A 1 94 ? -11.016 6.900 8.181 1.00 91.69 94 LEU A CA 1
ATOM 680 C C . LEU A 1 94 ? -10.160 7.593 7.111 1.00 91.69 94 LEU A C 1
ATOM 682 O O . LEU A 1 94 ? -10.218 7.245 5.935 1.00 91.69 94 LEU A O 1
ATOM 686 N N . ALA A 1 95 ? -9.339 8.566 7.516 1.00 91.69 95 ALA A N 1
ATOM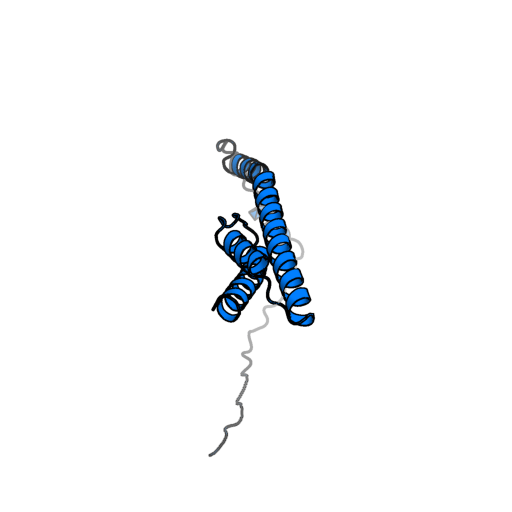 687 C CA . ALA A 1 95 ? -8.409 9.233 6.611 1.00 91.69 95 ALA A CA 1
ATOM 688 C C . ALA A 1 95 ? -7.324 8.271 6.095 1.00 91.69 95 ALA A C 1
ATOM 690 O O . ALA A 1 95 ? -6.967 8.340 4.922 1.00 91.69 95 ALA A O 1
ATOM 691 N N . GLY A 1 96 ? -6.830 7.366 6.949 1.00 92.25 96 GLY A N 1
ATOM 692 C CA . GLY A 1 96 ? -5.890 6.310 6.558 1.00 92.25 96 GLY A CA 1
ATOM 693 C C . GLY A 1 96 ? -6.511 5.315 5.581 1.00 92.25 96 GLY A C 1
ATOM 694 O O . GLY A 1 96 ? -5.926 5.048 4.539 1.00 92.25 96 GLY A O 1
ATOM 695 N N . LEU A 1 97 ? -7.740 4.859 5.844 1.00 94.81 97 LEU A N 1
ATOM 696 C CA . LEU A 1 97 ? -8.462 3.963 4.931 1.00 94.81 97 LEU A CA 1
ATOM 697 C C . LEU A 1 97 ? -8.669 4.594 3.547 1.00 94.81 97 LEU A C 1
ATOM 699 O O . LEU A 1 97 ? -8.411 3.953 2.532 1.00 94.81 97 LEU A O 1
ATOM 703 N N . LYS A 1 98 ? -9.051 5.877 3.489 1.00 95.00 98 LYS A N 1
ATOM 704 C CA . LYS A 1 98 ? -9.181 6.610 2.217 1.00 95.00 98 LYS A CA 1
ATOM 705 C C . LYS A 1 98 ? -7.854 6.731 1.465 1.00 95.00 98 LYS A C 1
ATOM 707 O O . LYS A 1 98 ? -7.840 6.607 0.244 1.00 95.00 98 LYS A O 1
ATOM 712 N N . ARG A 1 99 ? -6.739 6.964 2.168 1.00 94.75 99 ARG A N 1
ATOM 713 C CA . ARG A 1 99 ? -5.406 6.995 1.541 1.00 94.75 99 ARG A CA 1
ATOM 714 C C . ARG A 1 99 ? -5.002 5.627 1.012 1.00 94.75 99 ARG A C 1
ATOM 716 O O . ARG A 1 99 ? -4.558 5.545 -0.127 1.00 94.75 99 ARG A O 1
ATOM 723 N N . LEU A 1 100 ? -5.221 4.569 1.789 1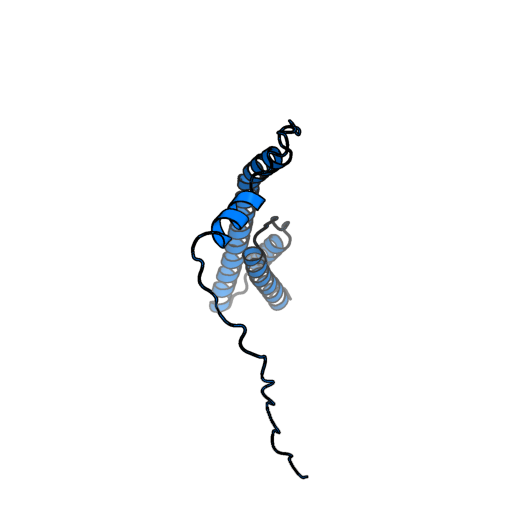.00 95.50 100 LEU A N 1
ATOM 724 C CA . LEU A 1 100 ? -4.947 3.200 1.360 1.00 95.50 100 LEU A CA 1
ATOM 725 C C . LEU A 1 100 ? -5.764 2.840 0.108 1.00 95.50 100 LEU A C 1
ATOM 727 O O . LEU A 1 100 ? -5.226 2.279 -0.842 1.00 95.50 100 LEU A O 1
ATOM 731 N N . GLN A 1 101 ? -7.037 3.250 0.059 1.00 96.19 101 GLN A N 1
ATOM 732 C CA . GLN A 1 101 ? -7.899 3.056 -1.108 1.00 96.19 101 GLN A CA 1
ATOM 733 C C . GLN A 1 101 ? -7.373 3.817 -2.330 1.00 96.19 101 GLN A C 1
ATOM 735 O O . GLN A 1 101 ? -7.342 3.272 -3.432 1.00 96.19 101 GLN A O 1
ATOM 740 N N . ALA A 1 102 ? -6.933 5.063 -2.140 1.00 96.12 102 ALA A N 1
ATOM 741 C CA . ALA A 1 102 ? -6.351 5.863 -3.210 1.00 96.12 102 ALA A CA 1
ATOM 742 C C . ALA A 1 102 ? -5.054 5.241 -3.749 1.00 96.12 102 ALA A C 1
ATOM 744 O O . ALA A 1 102 ? -4.879 5.188 -4.963 1.00 96.12 102 ALA A O 1
ATOM 745 N N . LEU A 1 103 ? -4.173 4.733 -2.878 1.00 95.81 103 LEU A N 1
ATOM 746 C CA . LEU A 1 103 ? -2.944 4.044 -3.285 1.00 95.81 103 LEU A CA 1
ATOM 747 C C . LEU A 1 103 ? -3.253 2.790 -4.112 1.00 95.81 103 LEU A C 1
ATOM 749 O O . LEU A 1 103 ? -2.671 2.612 -5.181 1.00 95.81 103 LEU A O 1
ATOM 753 N N . LEU A 1 104 ? -4.212 1.965 -3.683 1.00 95.56 104 LEU A N 1
ATOM 754 C CA . LEU A 1 104 ? -4.633 0.784 -4.445 1.00 95.56 104 LEU A CA 1
ATOM 755 C C . LEU A 1 104 ? -5.248 1.140 -5.805 1.00 95.56 104 LEU A C 1
ATOM 757 O O . LEU A 1 104 ? -5.005 0.433 -6.777 1.00 95.56 104 LEU A O 1
ATOM 761 N N . GLY A 1 105 ? -5.989 2.248 -5.895 1.00 94.62 105 GLY A N 1
ATOM 762 C CA . GLY A 1 105 ? -6.595 2.720 -7.144 1.00 94.62 105 GLY A CA 1
ATOM 763 C C . GLY A 1 105 ? -5.624 3.368 -8.140 1.00 94.62 105 GLY A C 1
ATOM 764 O O . GLY A 1 105 ? -6.008 3.627 -9.280 1.00 94.62 105 GLY A O 1
ATOM 765 N N . GLN A 1 106 ? -4.382 3.656 -7.743 1.00 93.56 106 GLN A N 1
ATOM 766 C CA . GLN A 1 106 ? -3.369 4.187 -8.658 1.00 93.56 106 GLN A CA 1
ATOM 767 C C . GLN A 1 106 ? -2.909 3.130 -9.668 1.00 93.56 106 GLN A C 1
ATOM 769 O O . GLN A 1 106 ? -2.840 1.939 -9.362 1.00 93.56 106 GLN A O 1
ATOM 774 N N . ALA A 1 107 ? -2.529 3.593 -10.863 1.00 88.75 107 ALA A N 1
ATOM 775 C CA . ALA A 1 107 ? -1.991 2.737 -11.913 1.00 88.75 107 ALA A CA 1
ATOM 776 C C . ALA A 1 107 ? -0.733 1.995 -11.436 1.00 88.75 107 ALA A C 1
ATOM 778 O O . ALA A 1 107 ? 0.185 2.594 -10.865 1.00 88.75 107 ALA A O 1
ATOM 779 N N . ARG A 1 108 ? -0.690 0.687 -11.699 1.00 88.62 108 ARG A N 1
ATOM 780 C CA . ARG A 1 108 ? 0.459 -0.149 -11.357 1.00 88.62 108 ARG A CA 1
ATOM 781 C C . ARG A 1 108 ? 1.668 0.194 -12.241 1.00 88.62 108 ARG A C 1
ATOM 783 O O . ARG A 1 108 ? 1.501 0.379 -13.449 1.00 88.62 108 ARG A O 1
ATOM 790 N N . PRO A 1 109 ? 2.879 0.283 -11.667 1.00 88.25 109 PRO A N 1
ATOM 791 C CA . PRO A 1 109 ? 4.099 0.437 -12.449 1.00 88.25 109 PRO A CA 1
ATOM 792 C C . PRO A 1 109 ? 4.393 -0.844 -13.239 1.00 88.25 109 PRO A C 1
ATOM 794 O O . PRO A 1 109 ? 4.208 -1.940 -12.719 1.00 88.25 109 PRO A O 1
ATOM 797 N N . GLN A 1 110 ? 4.883 -0.699 -14.471 1.00 87.69 110 GLN A N 1
ATOM 798 C CA . GLN A 1 110 ? 5.453 -1.816 -15.229 1.00 87.69 110 GLN A CA 1
ATOM 799 C C . GLN A 1 110 ? 6.811 -2.200 -14.632 1.00 87.69 110 GLN A C 1
ATOM 801 O O . GLN A 1 110 ? 7.647 -1.327 -14.373 1.00 87.69 110 GLN A O 1
ATOM 806 N N . VAL A 1 111 ? 7.003 -3.494 -14.378 1.00 89.38 111 VAL A N 1
ATOM 807 C CA . VAL A 1 111 ? 8.222 -4.065 -13.800 1.00 89.38 111 VAL A CA 1
ATOM 808 C C . VAL A 1 111 ? 8.501 -5.399 -14.477 1.00 89.38 111 VAL A C 1
ATOM 810 O O . VAL A 1 111 ? 7.640 -6.261 -14.492 1.00 89.38 111 VAL A O 1
ATOM 813 N N . ASP A 1 112 ? 9.720 -5.595 -14.973 1.00 88.50 112 ASP A N 1
ATOM 814 C CA . ASP A 1 112 ? 10.090 -6.851 -15.644 1.00 88.50 112 ASP A CA 1
ATOM 815 C C . ASP A 1 112 ? 10.580 -7.938 -14.666 1.00 88.50 112 ASP A C 1
ATOM 817 O O . ASP A 1 112 ? 10.757 -9.095 -15.042 1.00 88.50 112 ASP A O 1
ATOM 821 N N . ASP A 1 113 ? 10.849 -7.571 -13.406 1.00 90.44 113 ASP A N 1
ATOM 822 C CA . ASP A 1 113 ? 11.299 -8.496 -12.360 1.00 90.44 113 ASP A CA 1
ATOM 823 C C . ASP A 1 113 ? 10.099 -9.183 -11.675 1.00 90.44 113 ASP A C 1
ATOM 825 O O . ASP A 1 113 ? 9.424 -8.553 -10.848 1.00 90.44 113 ASP A O 1
ATOM 829 N N . PRO A 1 114 ? 9.873 -10.490 -11.918 1.00 93.25 114 PRO A N 1
ATOM 830 C CA . PRO A 1 114 ? 8.714 -11.206 -11.389 1.00 93.25 114 PRO A CA 1
ATOM 831 C C . PRO A 1 114 ? 8.722 -11.313 -9.860 1.00 93.25 114 PRO A C 1
ATOM 833 O O . PRO A 1 114 ? 7.671 -11.474 -9.242 1.00 93.25 114 PRO A O 1
ATOM 836 N N . ARG A 1 115 ? 9.891 -11.219 -9.206 1.00 94.94 115 ARG A N 1
ATOM 837 C CA . ARG A 1 115 ? 9.956 -11.272 -7.736 1.00 94.94 115 ARG A CA 1
ATOM 838 C C . ARG A 1 115 ? 9.396 -10.002 -7.114 1.00 94.94 115 ARG A C 1
ATOM 840 O O . ARG A 1 115 ? 8.792 -10.056 -6.049 1.00 94.94 115 ARG A O 1
ATOM 847 N N . ILE A 1 116 ? 9.623 -8.860 -7.759 1.00 94.56 116 ILE A N 1
ATOM 848 C CA . ILE A 1 116 ? 9.109 -7.573 -7.285 1.00 94.56 116 ILE A CA 1
ATOM 849 C C . ILE A 1 116 ? 7.603 -7.517 -7.489 1.00 94.56 116 ILE A C 1
ATOM 851 O O . ILE A 1 116 ? 6.900 -7.079 -6.581 1.00 94.56 116 ILE A O 1
ATOM 855 N N . GLU A 1 117 ? 7.115 -7.999 -8.633 1.00 94.62 117 GLU A N 1
ATOM 856 C CA . GLU A 1 117 ? 5.678 -8.119 -8.882 1.00 94.62 117 GLU A CA 1
ATOM 857 C C . GLU A 1 117 ? 4.997 -8.988 -7.824 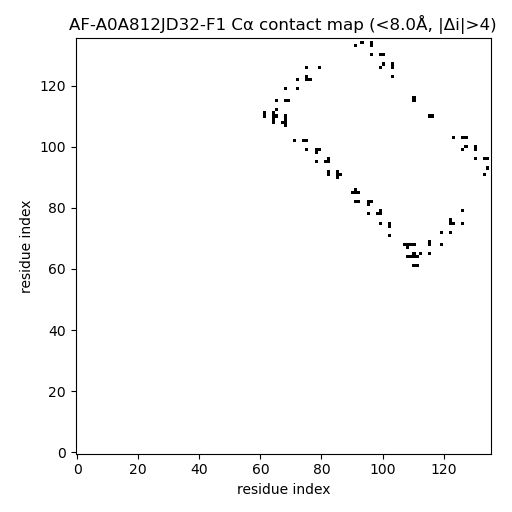1.00 94.62 117 GLU A C 1
ATOM 859 O O . GLU A 1 117 ? 4.041 -8.535 -7.202 1.00 94.62 117 GLU A O 1
ATOM 864 N N . GLN A 1 118 ? 5.542 -10.174 -7.532 1.00 96.88 118 GLN A N 1
ATOM 865 C CA . GLN A 1 118 ? 4.974 -11.066 -6.521 1.00 96.88 118 GLN A CA 1
ATOM 866 C C . GLN A 1 118 ? 4.894 -10.404 -5.136 1.00 96.88 118 GLN A C 1
ATOM 868 O O . GLN A 1 118 ? 3.859 -10.457 -4.476 1.00 96.88 118 GLN A O 1
ATOM 873 N N . VAL A 1 119 ? 5.974 -9.760 -4.684 1.00 96.94 119 VAL A N 1
ATOM 874 C CA . VAL A 1 119 ? 5.976 -9.074 -3.382 1.00 96.94 119 VAL A CA 1
ATOM 875 C C . VAL A 1 119 ? 4.973 -7.920 -3.371 1.00 96.94 119 VAL A C 1
ATOM 877 O O . VAL A 1 119 ? 4.274 -7.717 -2.378 1.00 96.94 119 VAL A O 1
ATOM 880 N N . LEU A 1 120 ? 4.872 -7.168 -4.469 1.00 96.25 120 LEU A N 1
ATOM 881 C CA . LEU A 1 120 ? 3.905 -6.083 -4.585 1.00 96.25 120 LEU A CA 1
ATOM 882 C C . LEU A 1 120 ? 2.462 -6.614 -4.547 1.00 96.25 120 LEU A C 1
ATOM 884 O O . LEU A 1 120 ? 1.624 -6.025 -3.867 1.00 96.25 120 LEU A O 1
ATOM 888 N N . ASP A 1 121 ? 2.185 -7.749 -5.189 1.00 96.69 121 ASP A N 1
ATOM 889 C CA . ASP A 1 121 ? 0.884 -8.425 -5.140 1.00 96.69 121 ASP A CA 1
ATOM 890 C C . ASP A 1 121 ? 0.503 -8.874 -3.730 1.00 96.69 121 ASP A C 1
ATOM 892 O O . ASP A 1 121 ? -0.643 -8.696 -3.308 1.00 96.69 121 ASP A O 1
ATOM 896 N N . GLU A 1 122 ? 1.453 -9.420 -2.972 1.00 98.00 122 GLU A N 1
ATOM 897 C CA . GLU A 1 122 ? 1.229 -9.814 -1.579 1.00 98.00 122 GLU A CA 1
ATOM 898 C C . GLU A 1 122 ? 0.877 -8.598 -0.703 1.00 98.00 122 GLU A C 1
ATOM 900 O O . GLU A 1 122 ? -0.066 -8.652 0.098 1.00 98.00 122 GLU A O 1
ATOM 905 N N . ILE A 1 123 ? 1.586 -7.478 -0.889 1.00 97.81 123 ILE A N 1
ATOM 906 C CA . ILE A 1 123 ? 1.314 -6.217 -0.182 1.00 97.81 123 ILE A CA 1
ATOM 907 C C . ILE A 1 123 ? -0.074 -5.679 -0.556 1.00 97.81 123 ILE A C 1
ATOM 909 O O . ILE A 1 123 ? -0.862 -5.342 0.331 1.00 97.81 123 ILE A O 1
ATOM 913 N N . GLU A 1 124 ? -0.404 -5.623 -1.848 1.00 96.81 124 GLU A N 1
ATOM 914 C CA . GLU A 1 124 ? -1.692 -5.110 -2.323 1.00 96.81 124 GLU A CA 1
ATOM 915 C C . GLU A 1 124 ? -2.868 -5.987 -1.879 1.00 96.81 124 GLU A C 1
ATOM 917 O O . GLU A 1 124 ? -3.893 -5.465 -1.438 1.00 96.81 124 GLU A O 1
ATOM 922 N N . THR A 1 125 ? -2.706 -7.313 -1.903 1.00 97.94 125 THR A N 1
ATOM 923 C CA . THR A 1 125 ? -3.713 -8.259 -1.400 1.00 97.94 125 THR A CA 1
ATOM 924 C C . THR A 1 125 ? -3.989 -8.014 0.078 1.00 97.94 125 THR A C 1
ATOM 926 O O . THR A 1 125 ? -5.146 -7.945 0.499 1.00 97.94 125 THR A O 1
ATOM 929 N N . ARG A 1 126 ? -2.935 -7.816 0.881 1.00 97.44 126 ARG A N 1
ATOM 930 C CA . ARG A 1 126 ? -3.088 -7.481 2.298 1.00 97.44 126 ARG A CA 1
ATOM 931 C C . ARG A 1 126 ? -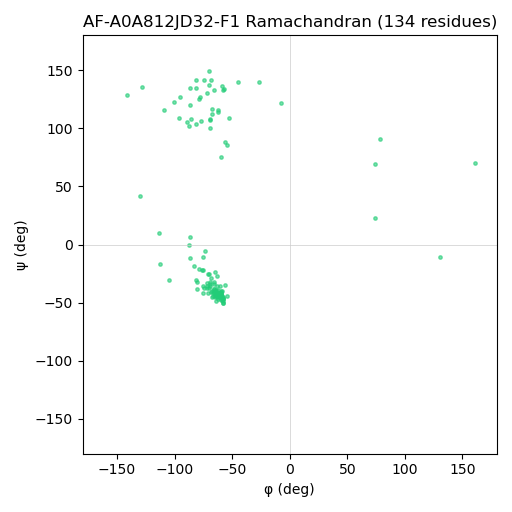3.816 -6.154 2.484 1.00 97.44 126 ARG A C 1
ATOM 933 O O . ARG A 1 126 ? -4.748 -6.092 3.281 1.00 97.44 126 ARG A O 1
ATOM 940 N N . ALA A 1 127 ? -3.427 -5.120 1.744 1.00 97.44 127 ALA A N 1
ATOM 941 C CA . ALA A 1 127 ? -4.069 -3.813 1.810 1.00 97.44 127 ALA A CA 1
ATOM 942 C C . ALA A 1 127 ? -5.559 -3.873 1.444 1.00 97.44 127 ALA A C 1
ATOM 944 O O . ALA A 1 127 ? -6.381 -3.290 2.151 1.00 97.44 127 ALA A O 1
ATOM 945 N N . ALA A 1 128 ? -5.922 -4.622 0.401 1.00 96.75 128 ALA A N 1
ATOM 946 C CA . ALA A 1 128 ? -7.311 -4.817 -0.005 1.00 96.75 128 ALA A CA 1
ATOM 947 C C . ALA A 1 128 ? -8.131 -5.535 1.077 1.00 96.75 128 ALA A C 1
ATOM 949 O O . ALA A 1 128 ? -9.252 -5.129 1.384 1.00 96.75 128 ALA A O 1
ATOM 950 N N . VAL A 1 129 ? -7.557 -6.568 1.700 1.00 97.56 129 VAL A N 1
ATOM 951 C CA . VAL A 1 129 ? -8.194 -7.297 2.802 1.00 97.56 129 VAL A CA 1
ATOM 952 C C . VAL A 1 129 ? -8.397 -6.399 4.026 1.00 97.56 129 VAL A C 1
ATOM 954 O O . VAL A 1 129 ? -9.478 -6.414 4.610 1.00 97.56 129 VAL A O 1
ATOM 957 N N . GLU A 1 130 ? -7.404 -5.600 4.421 1.00 95.62 130 GLU A N 1
ATOM 958 C CA . GLU A 1 130 ? -7.550 -4.670 5.551 1.00 95.62 130 GLU A CA 1
ATOM 959 C C . GLU A 1 130 ? -8.601 -3.584 5.272 1.00 95.62 130 GLU A C 1
ATOM 961 O O . GLU A 1 130 ? -9.414 -3.271 6.142 1.00 95.62 130 GLU A O 1
ATOM 966 N N . LEU A 1 131 ? -8.661 -3.070 4.041 1.00 95.50 131 LEU A N 1
ATOM 967 C CA . LEU A 1 131 ? -9.731 -2.169 3.607 1.00 95.50 131 LEU A CA 1
ATOM 968 C C . LEU A 1 131 ? -11.111 -2.817 3.696 1.00 95.50 131 LEU A C 1
ATOM 970 O O . LEU A 1 131 ? -12.041 -2.185 4.187 1.00 95.50 131 LEU A O 1
ATOM 974 N N . ALA A 1 132 ? -11.250 -4.071 3.266 1.00 95.88 132 ALA A N 1
ATOM 975 C CA . ALA A 1 132 ? -12.516 -4.794 3.347 1.00 95.88 132 ALA A CA 1
ATOM 976 C C . ALA A 1 132 ? -12.956 -5.052 4.799 1.00 95.88 132 ALA A C 1
ATOM 978 O O . ALA A 1 132 ? -14.149 -5.026 5.083 1.00 95.88 132 ALA A O 1
ATOM 979 N N . LYS A 1 133 ? -12.008 -5.271 5.720 1.00 94.12 133 LYS A N 1
ATOM 980 C CA . LYS A 1 133 ? -12.292 -5.482 7.149 1.00 94.12 133 LYS A CA 1
ATOM 981 C C . LYS A 1 133 ? -12.735 -4.214 7.877 1.00 94.12 133 LYS A C 1
ATOM 983 O O . LYS A 1 133 ? -13.527 -4.307 8.806 1.00 94.12 133 LYS A O 1
ATOM 988 N N . LEU A 1 134 ? -12.154 -3.065 7.529 1.00 92.38 134 LEU A N 1
ATOM 989 C CA . LEU A 1 134 ? -12.249 -1.832 8.325 1.00 92.38 134 LEU A CA 1
ATOM 990 C C . LEU A 1 134 ? -13.043 -0.713 7.643 1.00 92.38 134 LEU A C 1
ATOM 992 O O . LEU A 1 134 ? -13.387 0.272 8.290 1.00 92.38 134 LEU A O 1
ATOM 996 N N . GLY A 1 135 ? -13.264 -0.819 6.333 1.00 78.19 135 GLY A N 1
ATOM 997 C CA . GLY A 1 135 ? -14.055 0.124 5.543 1.00 78.19 135 GLY A CA 1
ATOM 998 C C . GLY A 1 135 ? -15.554 -0.183 5.511 1.00 78.19 135 GLY A C 1
ATOM 999 O O . GLY A 1 135 ? -16.284 0.557 4.851 1.00 78.19 135 GLY A O 1
ATOM 1000 N N . GLN A 1 136 ? -15.990 -1.258 6.179 1.00 58.47 136 GLN A N 1
ATOM 1001 C CA . GLN A 1 136 ? -17.396 -1.605 6.414 1.00 58.47 136 GLN A CA 1
ATOM 1002 C C . GLN A 1 136 ? -17.865 -1.108 7.780 1.00 58.47 136 GLN A C 1
ATOM 1004 O O . GLN A 1 136 ? -17.053 -1.151 8.732 1.00 58.47 136 GLN A O 1
#

Secondary structure (DSSP, 8-state):
----------------------TTSHHHHHHHTT----------S-SHHHHHHHHHHHHHHHHHHHHHHHHHHHHHHHHHHHHHHHHHTT---HHHHHHHHHHHHSPPPP-S-HHHHHHHHHHHHHHHHHHHHH--

Organism: Symbiodinium pilosum (NCBI:txid2952)

InterPro domains:
  IPR019704 Flagellar assembly regulator FliX, class II [PF10768] (1-135)

Solvent-accessible surface area (backbone atoms only — not comparable to full-atom values): 8669 Å² total; per-residue (Å²): 137,88,81,85,78,91,79,76,90,78,83,80,88,77,83,86,77,83,84,77,88,76,91,78,56,76,67,53,55,62,56,61,75,73,66,75,84,73,71,86,69,90,66,77,90,50,70,72,62,47,53,58,52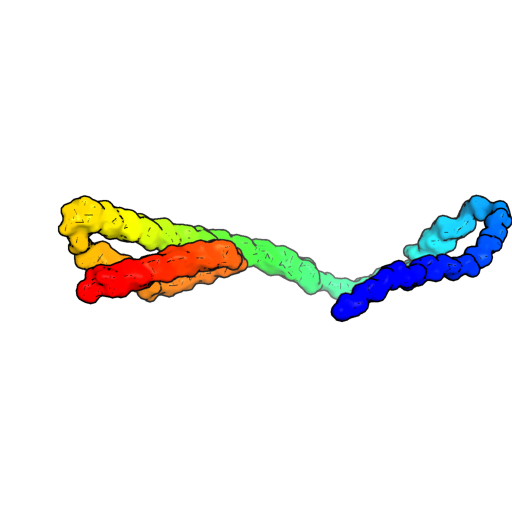,51,59,61,67,46,51,66,56,53,52,50,20,47,51,50,45,50,51,52,45,50,56,52,49,52,49,50,49,54,46,49,54,33,48,77,73,77,40,83,52,67,70,49,52,53,49,52,52,52,60,69,71,47,86,79,64,65,61,89,52,66,69,58,51,52,56,44,48,54,53,50,52,50,53,52,50,54,44,63,70,66,73,105

Sequence (136 aa):
MKIDPLSGLRAQTVRRKERSSGGGSAFADALKGGAERASHTAGAPGVGALDTLLTLQQAPDALAGRAKARKRGEDLLDELDRLRVGLLMGRVSLAGLKRLQALLGQARPQVDDPRIEQVLDEIETRAAVELAKLGQ

pLDDT: mean 76.03, std 20.19, range [38.44, 98.06]

Foldseek 3Di:
DDDDDDDDDDDDDDDDDDDDDDPDVPVVVVVVVPDDPPDPPPDDPDPPVVVVVVVVVCVVVQVVLLVVLVVLLVQLVVLVVVQVVQVVVVHGDPVSLVSLVVSLPDDRRDHPDVVSVVSSVVSSVVSVVVSVVRVD

Radius of gyration: 33.55 Å; Cα contacts (8 Å, |Δi|>4): 55; chains: 1; bounding box: 67×72×68 Å

Nearest PDB structures (foldseek):
  7ubt-assem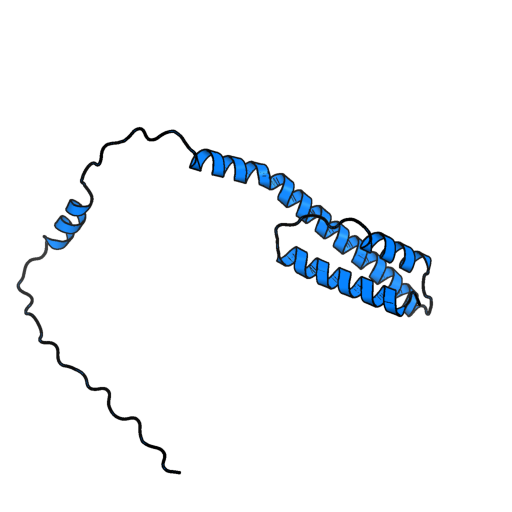bly1_A  TM=4.219E-01  e=6.620E+00  Homo sapiens
  9had-assembly2_C  TM=2.965E-01  e=3.834E+00  synthetic construct

Mean predicted aligned error: 18.31 Å